Protein AF-A0AAD2G2K7-F1 (afdb_monomer)

Secondary structure (DSSP, 8-state):
---HHHHHHHHHHHHHHTTSS-EE---TTTPEE---SHHHHH-HHHHHHHHHHHHHHHHHHHGGGSHHHHHHHHHHHHHHHHHTT--EEEEEETTTTEEEEPPHHHHHHHHHHHHHHHHHHHHHHHHHHHHHHHH--

Nearest PDB structures (foldseek):
  1d9q-assembly1_A  TM=3.273E-01  e=6.571E+00  Pisum sativum
  1d9q-assembly1_C  TM=3.378E-01  e=8.414E+00  Pisum sativum
  6nrb-assembly1_2  TM=2.591E-01  e=7.909E+00  Homo sapiens

Sequence (137 aa):
MITLAEIRQQDIMNKTKDLFGPIYALRPEMDIVCERGTFANENPRNQVLIDKIRRALPDYDSASLHLKGRGAMITDFFTQVTSGGGRFLMRIHETTQEWKEINDKARRDKISYLFRDEARKARNVEASFAALENVAV

Mean predicted aligned error: 8.67 Å

InterPro domains:
  IPR049227 Domain of unknown function DUF6824 [PF20710] (31-117)

Solvent-accessible surface area (backbone atoms only — not comparable to full-atom values): 7815 Å² total; per-residue (Å²): 135,87,51,76,66,56,55,51,51,51,51,51,51,55,59,49,60,76,63,79,61,74,76,40,82,86,45,55,85,52,30,33,55,68,59,79,60,68,70,29,62,70,28,60,31,36,45,56,50,49,55,52,47,63,72,42,43,68,59,50,60,62,26,65,84,38,75,68,49,45,56,50,52,48,49,49,58,51,48,61,39,46,76,72,74,19,48,49,29,32,72,78,41,93,86,74,68,38,23,30,73,60,55,72,67,58,50,49,50,52,51,52,49,50,53,55,51,52,55,48,51,52,53,52,51,53,53,51,52,56,53,55,59,67,72,76,111

Radius of gyration: 18.88 Å; Cα contacts (8 Å, |Δi|>4): 112; chains: 1; bounding box: 54×50×42 Å

Organism: NCBI:txid2856

Structure (mmCIF, N/CA/C/O backbone):
data_AF-A0AAD2G2K7-F1
#
_entry.id   AF-A0AAD2G2K7-F1
#
loop_
_atom_site.group_PDB
_atom_site.id
_atom_site.type_symbol
_atom_site.label_atom_id
_atom_site.label_alt_id
_atom_site.label_comp_id
_atom_site.label_asym_id
_atom_site.label_entity_id
_atom_site.label_seq_id
_atom_site.pdbx_PDB_ins_code
_atom_site.Cartn_x
_atom_site.Cartn_y
_atom_site.Cartn_z
_atom_site.occupancy
_atom_site.B_iso_or_equiv
_atom_site.auth_seq_id
_atom_site.auth_comp_id
_atom_site.auth_asym_id
_atom_site.auth_atom_id
_atom_site.pdbx_PDB_model_num
ATOM 1 N N . MET A 1 1 ? -7.482 38.652 3.541 1.00 71.06 1 MET A N 1
ATOM 2 C CA . MET A 1 1 ? -6.185 38.058 3.929 1.00 71.06 1 MET A CA 1
ATOM 3 C C . MET A 1 1 ? -6.482 36.988 4.958 1.00 71.06 1 MET A C 1
ATOM 5 O O . MET A 1 1 ? -7.073 37.333 5.967 1.00 71.06 1 MET A O 1
ATOM 9 N N . ILE A 1 2 ? -6.172 35.722 4.670 1.00 66.19 2 ILE A N 1
ATOM 10 C CA . ILE A 1 2 ? -6.338 34.627 5.639 1.00 66.19 2 ILE A CA 1
ATOM 11 C C . ILE A 1 2 ? -5.123 34.662 6.567 1.00 66.19 2 ILE A C 1
ATOM 13 O O . ILE A 1 2 ? -3.988 34.752 6.096 1.00 66.19 2 ILE A O 1
ATOM 17 N N . THR A 1 3 ? -5.351 34.644 7.872 1.00 85.81 3 THR A N 1
ATOM 18 C CA . THR A 1 3 ? -4.291 34.677 8.881 1.00 85.81 3 THR A CA 1
ATOM 19 C C . THR A 1 3 ? -3.640 33.300 9.044 1.00 85.81 3 THR A C 1
ATOM 21 O O . THR A 1 3 ? -4.257 32.257 8.824 1.00 85.81 3 THR A O 1
ATOM 24 N N . LEU A 1 4 ? -2.376 33.268 9.477 1.00 75.81 4 LEU A N 1
ATOM 25 C CA . LEU A 1 4 ? -1.665 32.014 9.780 1.00 75.81 4 LEU A CA 1
ATOM 26 C C . LEU A 1 4 ? -2.382 31.165 10.848 1.00 75.81 4 LEU A C 1
ATOM 28 O O . LEU A 1 4 ? -2.282 29.938 10.828 1.00 75.81 4 LEU A O 1
ATOM 32 N N . ALA A 1 5 ? -3.120 31.802 11.762 1.00 73.00 5 ALA A N 1
ATOM 33 C CA . ALA A 1 5 ? -3.911 31.121 12.783 1.00 73.00 5 ALA A CA 1
ATOM 34 C C . ALA A 1 5 ? -5.111 30.374 12.178 1.00 73.00 5 ALA A C 1
ATOM 36 O O . ALA A 1 5 ? -5.338 29.214 12.521 1.00 73.00 5 ALA A O 1
ATOM 37 N N . GLU A 1 6 ? -5.812 30.993 11.226 1.00 72.31 6 GLU A N 1
ATOM 38 C CA . GLU A 1 6 ? -6.938 30.377 10.513 1.00 72.31 6 GLU A CA 1
ATOM 39 C C . GLU A 1 6 ? -6.475 29.210 9.638 1.00 72.31 6 GLU A C 1
ATOM 41 O O . GLU A 1 6 ? -7.100 28.154 9.656 1.00 72.31 6 GLU A O 1
ATOM 46 N N . ILE A 1 7 ? -5.331 29.336 8.951 1.00 74.69 7 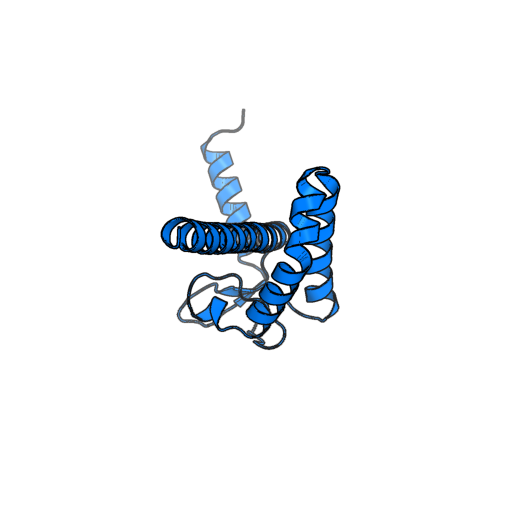ILE A N 1
ATOM 47 C CA . ILE A 1 7 ? -4.736 28.222 8.189 1.00 74.69 7 ILE A CA 1
ATOM 48 C C . ILE A 1 7 ? -4.451 27.035 9.119 1.00 74.69 7 ILE A C 1
ATOM 50 O O . ILE A 1 7 ? -4.791 25.898 8.797 1.00 74.69 7 ILE A O 1
ATOM 54 N N . ARG A 1 8 ? -3.877 27.290 10.302 1.00 71.12 8 ARG A N 1
ATOM 55 C CA . ARG A 1 8 ? -3.545 26.246 11.280 1.00 71.12 8 ARG A CA 1
ATOM 56 C C . ARG A 1 8 ? -4.789 25.596 11.890 1.00 71.12 8 ARG A C 1
ATOM 58 O O . ARG A 1 8 ? -4.802 24.381 12.066 1.00 71.12 8 ARG A O 1
ATOM 65 N N . GLN A 1 9 ? -5.833 26.368 12.194 1.00 66.44 9 GLN A N 1
ATOM 66 C CA . GLN A 1 9 ? -7.114 25.829 12.664 1.00 66.44 9 GLN A CA 1
ATOM 67 C C . GLN A 1 9 ? -7.809 24.995 11.588 1.00 66.44 9 GLN A C 1
ATOM 69 O O . GLN A 1 9 ? -8.291 23.907 11.896 1.00 66.44 9 GLN A O 1
ATOM 74 N N . GLN A 1 10 ? -7.798 25.444 10.332 1.00 64.44 10 GLN A N 1
ATOM 75 C CA . GLN A 1 10 ? -8.358 24.687 9.215 1.00 64.44 10 GLN A CA 1
ATOM 76 C C . GLN A 1 10 ? -7.620 23.356 9.015 1.00 64.44 10 GLN A C 1
ATOM 78 O O . GLN A 1 10 ? -8.250 22.329 8.776 1.00 64.44 10 GLN A O 1
ATOM 83 N N . ASP A 1 11 ? -6.294 23.353 9.164 1.00 67.50 11 ASP A N 1
ATOM 84 C CA . ASP A 1 11 ? -5.458 22.157 9.029 1.00 67.50 11 ASP A CA 1
ATOM 85 C C . ASP A 1 11 ? -5.681 21.161 10.185 1.00 67.50 11 ASP A C 1
ATOM 87 O O . ASP A 1 11 ? -5.777 19.951 9.972 1.00 67.50 11 ASP A O 1
ATOM 91 N N . ILE A 1 12 ? -5.876 21.666 11.412 1.00 65.06 12 ILE A N 1
ATOM 92 C CA . ILE A 1 12 ? -6.293 20.854 12.567 1.00 65.06 12 ILE A CA 1
ATOM 93 C C . ILE A 1 12 ? -7.693 20.273 12.336 1.00 65.06 12 ILE A C 1
ATOM 95 O O . ILE A 1 12 ? -7.887 19.080 12.543 1.00 65.06 12 ILE A O 1
ATOM 99 N N . MET A 1 13 ? -8.654 21.074 11.866 1.00 57.97 13 MET A N 1
ATOM 100 C CA . MET A 1 13 ? -10.018 20.616 11.581 1.00 57.97 13 MET A CA 1
ATOM 101 C C . MET A 1 13 ? -10.082 19.593 10.440 1.00 57.97 13 MET A C 1
ATOM 103 O O . MET A 1 13 ? -10.880 18.657 10.486 1.00 57.97 13 MET A O 1
ATOM 107 N N . ASN A 1 14 ? -9.236 19.735 9.420 1.00 60.34 14 ASN A N 1
ATOM 108 C CA . ASN A 1 14 ? -9.127 18.756 8.342 1.00 60.34 14 ASN A CA 1
ATOM 109 C C . ASN A 1 14 ? -8.484 17.453 8.839 1.00 60.34 14 ASN A C 1
ATOM 111 O O . ASN A 1 14 ? -8.975 16.377 8.508 1.00 60.34 14 ASN A O 1
ATOM 115 N N . LYS A 1 15 ? -7.467 17.531 9.710 1.00 57.91 15 LYS A N 1
ATOM 116 C CA . LYS A 1 15 ? -6.906 16.355 10.396 1.00 57.91 15 LYS A CA 1
ATOM 117 C C . LYS A 1 15 ? -7.906 15.663 11.323 1.00 57.91 15 LYS A C 1
ATOM 119 O O . LYS A 1 15 ? -7.867 14.443 11.433 1.00 57.91 15 LYS A O 1
ATOM 124 N N . THR A 1 16 ? -8.788 16.404 11.995 1.00 54.22 16 THR A N 1
ATOM 125 C CA . THR A 1 16 ? -9.770 15.814 12.919 1.00 54.22 16 THR A CA 1
ATOM 126 C C . THR A 1 16 ? -11.023 15.291 12.225 1.00 54.22 16 THR A C 1
ATOM 128 O O . THR A 1 16 ? -11.638 14.359 12.733 1.00 54.22 16 THR A O 1
ATOM 131 N N . LYS A 1 17 ? -11.393 15.784 11.036 1.00 54.25 17 LYS A N 1
ATOM 132 C CA . LYS A 1 17 ? -12.434 15.136 10.211 1.00 54.25 17 LYS A CA 1
ATOM 133 C C . LYS A 1 17 ? -12.059 13.700 9.845 1.00 54.25 17 LYS A C 1
ATOM 135 O O . LYS A 1 17 ? -12.906 12.811 9.910 1.00 54.25 17 LYS A O 1
ATOM 140 N N . ASP A 1 18 ? -10.772 13.457 9.614 1.00 57.84 18 ASP A N 1
ATOM 141 C CA . ASP A 1 18 ? -10.202 12.121 9.446 1.00 57.84 18 ASP A CA 1
ATOM 142 C C . ASP A 1 18 ? -10.161 11.304 10.755 1.00 57.84 18 ASP A C 1
ATOM 144 O O . ASP A 1 18 ? -9.634 10.195 10.741 1.00 57.84 18 ASP A O 1
ATOM 148 N N . LEU A 1 19 ? -10.759 11.754 11.874 1.00 56.09 19 LEU A N 1
ATOM 149 C CA . LEU A 1 19 ? -10.936 10.983 13.123 1.00 56.09 19 LEU A CA 1
ATOM 150 C C . LEU A 1 19 ? -12.360 10.413 13.304 1.00 56.09 19 LEU A C 1
ATOM 152 O O . LEU A 1 19 ? -12.487 9.337 13.875 1.00 56.09 19 LEU A O 1
ATOM 156 N N . PHE A 1 20 ? -13.399 10.958 12.660 1.00 60.06 20 PHE A N 1
ATOM 157 C CA . PHE A 1 20 ? -14.808 10.524 12.835 1.00 60.06 20 PHE A CA 1
ATOM 158 C C . PHE A 1 20 ? -15.311 9.463 11.838 1.00 60.06 20 PHE A C 1
ATOM 160 O O . PHE A 1 20 ? -16.428 9.522 11.338 1.00 60.06 20 PHE A O 1
ATOM 167 N N . GLY A 1 21 ? -14.469 8.493 11.511 1.00 68.81 21 GLY A N 1
ATOM 168 C CA . GLY A 1 21 ? -14.794 7.432 10.557 1.00 68.81 21 GLY A CA 1
ATOM 169 C C . GLY A 1 21 ? -15.042 6.118 11.287 1.00 68.81 21 GLY A C 1
ATOM 170 O O . GLY A 1 21 ? -14.625 5.995 12.440 1.00 68.81 21 GLY A O 1
ATOM 171 N N . PRO A 1 22 ? -15.691 5.146 10.632 1.00 82.81 22 PRO A N 1
ATOM 172 C CA . PRO A 1 22 ? -15.900 3.826 11.209 1.00 82.81 22 PRO A CA 1
ATOM 173 C C . PRO A 1 22 ? -14.569 3.207 11.650 1.00 82.81 22 PRO A C 1
ATOM 175 O O . PRO A 1 22 ? -13.566 3.267 10.934 1.00 82.81 22 PRO A O 1
ATOM 178 N N . ILE A 1 23 ? -14.587 2.626 12.847 1.00 88.31 23 ILE A N 1
ATOM 179 C CA . ILE A 1 23 ? -13.500 1.802 13.368 1.00 88.31 23 ILE A CA 1
ATOM 180 C C . ILE A 1 23 ? -13.709 0.387 12.842 1.00 88.31 23 ILE A C 1
ATOM 182 O O . ILE A 1 23 ? -14.825 -0.135 12.831 1.00 88.31 23 ILE A O 1
ATOM 186 N N . TYR A 1 24 ? -12.625 -0.231 12.397 1.00 88.75 24 TYR A N 1
ATOM 187 C CA . TYR A 1 24 ? -12.640 -1.557 11.811 1.00 88.75 24 TYR A CA 1
ATOM 188 C C . TYR A 1 24 ? -11.790 -2.531 12.621 1.00 88.75 24 TYR A C 1
ATOM 190 O O . TYR A 1 24 ? -10.744 -2.175 13.162 1.00 88.75 24 TYR A O 1
ATOM 198 N N . ALA A 1 25 ? -12.214 -3.793 12.627 1.00 90.56 25 ALA A N 1
ATOM 199 C CA . ALA A 1 25 ? -11.327 -4.910 12.918 1.00 90.56 25 ALA A CA 1
ATOM 200 C C . ALA A 1 25 ? -10.491 -5.234 11.668 1.00 90.56 25 ALA A C 1
ATOM 202 O O . ALA A 1 25 ? -11.020 -5.245 10.547 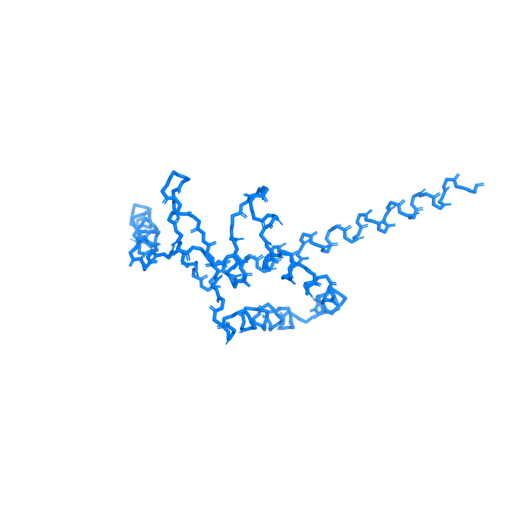1.00 90.56 25 ALA A O 1
ATOM 203 N N . LEU A 1 26 ? -9.196 -5.493 11.868 1.00 91.75 26 LEU A N 1
ATOM 204 C CA . LEU A 1 26 ? -8.278 -5.904 10.807 1.00 91.75 26 LEU A CA 1
ATOM 205 C C . LEU A 1 26 ? -8.611 -7.320 10.332 1.00 91.75 26 LEU A C 1
ATOM 207 O O . LEU A 1 26 ? -8.739 -8.232 11.144 1.00 91.75 26 LEU A O 1
ATOM 211 N N . ARG A 1 27 ? -8.671 -7.504 9.012 1.00 93.88 27 ARG A N 1
ATOM 212 C CA . ARG A 1 27 ? -8.761 -8.811 8.347 1.00 93.88 27 ARG A CA 1
ATOM 213 C C . ARG A 1 27 ? -7.460 -9.051 7.573 1.00 93.88 27 ARG A C 1
ATOM 215 O O . ARG A 1 27 ? -7.342 -8.537 6.457 1.00 93.88 27 ARG A O 1
ATOM 222 N N . PRO A 1 28 ? -6.448 -9.727 8.151 1.00 90.81 28 PRO A N 1
ATOM 223 C CA . PRO A 1 28 ? -5.099 -9.828 7.573 1.00 90.81 28 PRO A CA 1
ATOM 224 C C . PRO A 1 28 ? -5.038 -10.363 6.133 1.00 90.81 28 PRO A C 1
ATOM 226 O O . PRO A 1 28 ? -4.109 -10.056 5.390 1.00 90.81 28 PRO A O 1
ATOM 229 N N . GLU A 1 29 ? -6.029 -11.152 5.735 1.00 93.31 29 GLU A N 1
ATOM 230 C CA . GLU A 1 29 ? -6.178 -11.771 4.420 1.00 93.31 29 GLU A CA 1
ATOM 231 C C . GLU A 1 29 ? -6.763 -10.838 3.344 1.00 93.31 29 GLU A C 1
ATOM 233 O O . GLU A 1 29 ? -6.605 -11.097 2.148 1.00 93.31 29 GLU A O 1
ATOM 238 N N . MET A 1 30 ? -7.411 -9.740 3.743 1.00 93.94 30 MET A N 1
ATOM 239 C CA . MET A 1 30 ? -8.086 -8.803 2.833 1.00 93.94 30 MET A CA 1
ATOM 240 C C . MET A 1 30 ? -7.569 -7.371 2.939 1.00 93.94 30 MET A C 1
ATOM 242 O O . MET A 1 30 ? -7.525 -6.658 1.934 1.00 93.94 30 MET A O 1
ATOM 246 N N . ASP A 1 31 ? -7.203 -6.938 4.140 1.00 95.38 31 ASP A N 1
ATOM 247 C CA . ASP A 1 31 ? -6.894 -5.549 4.441 1.00 95.38 31 ASP A CA 1
ATOM 248 C C . ASP A 1 31 ? -5.386 -5.278 4.357 1.00 95.38 31 ASP A C 1
ATOM 250 O O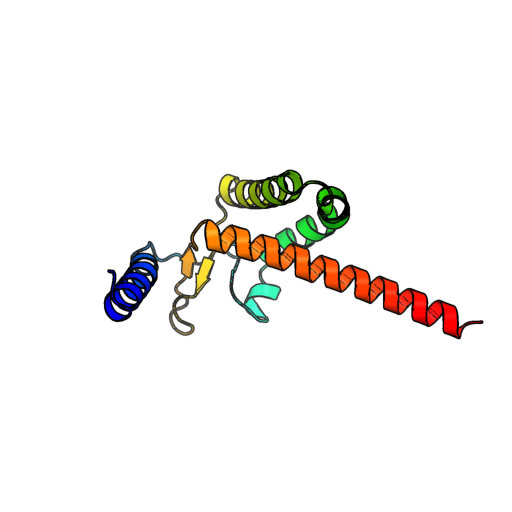 . ASP A 1 31 ? -4.556 -6.029 4.868 1.00 95.38 31 ASP A O 1
ATOM 254 N N . ILE A 1 32 ? -5.044 -4.159 3.727 1.00 95.06 32 ILE A N 1
ATOM 255 C CA . ILE A 1 32 ? -3.691 -3.622 3.614 1.00 95.06 32 ILE A CA 1
ATOM 256 C C . ILE A 1 32 ? -3.382 -2.776 4.841 1.00 95.06 32 ILE A C 1
ATOM 258 O O . ILE A 1 32 ? -4.092 -1.815 5.140 1.00 95.06 32 ILE A O 1
ATOM 262 N N . VAL A 1 33 ? -2.267 -3.069 5.501 1.00 94.88 33 VAL A N 1
ATOM 263 C CA . VAL A 1 33 ? -1.794 -2.304 6.656 1.00 94.88 33 VAL A CA 1
ATOM 264 C C . VAL A 1 33 ? -0.876 -1.172 6.196 1.00 94.88 33 VAL A C 1
ATOM 266 O O . VAL A 1 33 ? 0.179 -1.381 5.591 1.00 94.88 33 VAL A O 1
ATOM 269 N N . CYS A 1 34 ? -1.266 0.058 6.506 1.00 92.88 34 CYS A N 1
ATOM 270 C CA . CYS A 1 34 ? -0.603 1.287 6.075 1.00 92.88 34 CYS A CA 1
ATOM 271 C C . CYS A 1 34 ? 0.380 1.849 7.108 1.00 92.88 34 CYS A C 1
ATOM 273 O O . CYS A 1 34 ? 0.767 3.011 7.021 1.00 92.88 34 CYS A O 1
ATOM 275 N N . GLU A 1 35 ? 0.825 1.020 8.044 1.00 88.38 35 GLU A N 1
ATOM 276 C CA . GLU A 1 35 ? 1.804 1.389 9.063 1.00 88.38 35 GLU A CA 1
ATOM 277 C C . GLU A 1 35 ? 3.247 1.142 8.605 1.00 88.38 35 GLU A C 1
ATOM 279 O O . GLU A 1 35 ? 3.510 0.688 7.483 1.00 88.38 35 GLU A O 1
ATOM 284 N N . ARG A 1 36 ? 4.191 1.476 9.487 1.00 83.69 36 ARG A N 1
ATOM 285 C CA . ARG A 1 36 ? 5.614 1.163 9.346 1.00 83.69 36 ARG A CA 1
ATOM 286 C C . ARG A 1 36 ? 5.980 -0.012 10.253 1.00 83.69 36 ARG A C 1
ATOM 288 O O . ARG A 1 36 ? 5.310 -0.263 11.248 1.00 83.69 36 ARG A O 1
ATOM 295 N N . GLY A 1 37 ? 7.087 -0.677 9.934 1.00 86.38 37 GLY A N 1
ATOM 296 C CA . GLY A 1 37 ? 7.681 -1.708 10.784 1.00 86.38 37 GLY A CA 1
ATOM 297 C C . GLY A 1 37 ? 7.192 -3.126 10.493 1.00 86.38 37 GLY A C 1
ATOM 298 O O . GLY A 1 37 ? 6.509 -3.387 9.501 1.00 86.38 37 GLY A O 1
ATOM 299 N N . THR A 1 38 ? 7.591 -4.043 11.373 1.00 86.88 38 THR A N 1
ATOM 300 C CA . THR A 1 38 ? 7.458 -5.495 11.198 1.00 86.88 38 THR A CA 1
ATOM 301 C C . THR A 1 38 ? 6.019 -5.934 10.961 1.00 86.88 38 THR A C 1
ATOM 303 O O . THR A 1 38 ? 5.768 -6.676 10.023 1.00 86.88 38 THR A O 1
ATOM 306 N N . PHE A 1 39 ? 5.056 -5.390 11.707 1.00 86.81 39 PHE A N 1
ATOM 307 C CA . PHE A 1 39 ? 3.646 -5.764 11.571 1.00 86.81 39 PHE A CA 1
ATOM 308 C C . PHE A 1 39 ? 3.089 -5.514 10.158 1.00 86.81 39 PHE A C 1
ATOM 310 O O . PHE A 1 39 ? 2.376 -6.344 9.599 1.00 86.81 39 PHE A O 1
ATOM 317 N N . ALA A 1 40 ? 3.441 -4.379 9.544 1.00 89.69 40 ALA A N 1
ATOM 318 C CA . ALA A 1 40 ? 3.038 -4.081 8.174 1.00 89.69 40 ALA A CA 1
ATOM 319 C C . ALA A 1 40 ? 3.779 -4.960 7.156 1.00 89.69 40 ALA A C 1
ATOM 321 O O . ALA A 1 40 ? 3.218 -5.290 6.114 1.00 89.69 40 ALA A O 1
ATOM 322 N N . ASN A 1 41 ? 5.025 -5.333 7.442 1.00 88.69 41 ASN A N 1
ATOM 323 C CA . ASN A 1 41 ? 5.803 -6.206 6.571 1.00 88.69 41 ASN A CA 1
ATOM 324 C C . ASN A 1 41 ? 5.296 -7.650 6.633 1.00 88.69 41 ASN A C 1
ATOM 326 O O . ASN A 1 41 ? 5.220 -8.301 5.607 1.00 88.69 41 ASN A O 1
ATOM 330 N N . GLU A 1 42 ? 4.900 -8.157 7.792 1.00 92.69 42 GLU A N 1
ATOM 331 C CA . GLU A 1 42 ? 4.447 -9.546 7.945 1.00 92.69 42 GLU A CA 1
ATOM 332 C C . GLU A 1 42 ? 2.978 -9.750 7.560 1.00 92.69 42 GLU A C 1
ATOM 334 O O . GLU A 1 42 ? 2.516 -10.884 7.445 1.00 92.69 42 GLU A O 1
ATOM 339 N N . ASN A 1 43 ? 2.231 -8.668 7.321 1.00 94.38 43 ASN A N 1
ATOM 340 C CA . ASN A 1 43 ? 0.851 -8.770 6.875 1.00 94.38 43 ASN A CA 1
ATOM 341 C C . ASN A 1 43 ? 0.774 -9.492 5.502 1.00 94.38 43 ASN A C 1
ATOM 343 O O . ASN A 1 43 ? 1.358 -9.008 4.523 1.00 94.38 43 ASN A O 1
ATOM 347 N N . PRO A 1 44 ? 0.019 -10.604 5.386 1.00 95.12 44 PRO A N 1
ATOM 348 C CA . PRO A 1 44 ? -0.041 -11.400 4.159 1.00 95.12 44 PRO A CA 1
ATOM 349 C C . PRO A 1 44 ? -0.513 -10.600 2.945 1.00 95.12 44 PRO A C 1
ATOM 351 O O . PRO A 1 44 ? 0.011 -10.749 1.840 1.00 95.12 44 PRO A O 1
ATOM 354 N N . ARG A 1 45 ? -1.491 -9.710 3.136 1.00 94.31 45 ARG A N 1
ATOM 355 C CA . ARG A 1 45 ? -2.022 -8.901 2.043 1.00 94.31 45 ARG A CA 1
ATOM 356 C C . ARG A 1 45 ? -1.030 -7.839 1.578 1.00 94.31 45 ARG A C 1
ATOM 358 O O . ARG A 1 45 ? -0.966 -7.566 0.378 1.00 94.31 45 ARG A O 1
ATOM 365 N N . ASN A 1 46 ? -0.219 -7.291 2.482 1.00 95.31 46 ASN A N 1
ATOM 366 C CA . ASN A 1 46 ? 0.884 -6.406 2.112 1.00 95.31 46 ASN A CA 1
ATOM 367 C C . ASN A 1 46 ? 1.935 -7.136 1.270 1.00 95.31 46 ASN A C 1
ATOM 369 O O . ASN A 1 46 ? 2.398 -6.567 0.285 1.00 95.31 46 ASN A O 1
ATOM 373 N N . GLN A 1 47 ? 2.265 -8.388 1.600 1.00 95.00 47 GLN A N 1
ATOM 374 C CA . GLN A 1 47 ? 3.186 -9.202 0.796 1.00 95.00 47 GLN A CA 1
ATOM 375 C C . GLN A 1 47 ? 2.649 -9.433 -0.620 1.00 95.00 47 GLN A C 1
ATOM 377 O O . GLN A 1 47 ? 3.335 -9.140 -1.597 1.00 95.00 47 GLN A O 1
ATOM 382 N N . VAL A 1 48 ? 1.375 -9.822 -0.747 1.00 94.94 48 VAL A N 1
ATOM 383 C CA . VAL A 1 48 ? 0.717 -9.968 -2.059 1.00 94.94 48 VAL A CA 1
ATOM 384 C C . VAL A 1 48 ? 0.750 -8.659 -2.855 1.00 94.94 48 VAL A C 1
ATOM 386 O O . VAL A 1 48 ? 0.973 -8.670 -4.067 1.00 94.94 48 VAL A O 1
ATOM 389 N N . LEU A 1 49 ? 0.526 -7.519 -2.196 1.00 94.38 49 LEU A N 1
ATOM 390 C CA . LEU A 1 49 ? 0.603 -6.210 -2.840 1.00 94.38 49 LEU A CA 1
ATOM 391 C C . LEU A 1 49 ? 2.025 -5.895 -3.325 1.00 94.38 49 LEU A C 1
ATOM 393 O O . LEU A 1 49 ? 2.187 -5.451 -4.460 1.00 94.38 49 LEU A O 1
ATOM 397 N N . ILE A 1 50 ? 3.039 -6.135 -2.492 1.00 94.56 50 ILE A N 1
ATOM 398 C CA . ILE A 1 50 ? 4.450 -5.917 -2.834 1.00 94.56 50 ILE A CA 1
ATOM 399 C C . ILE A 1 50 ? 4.849 -6.783 -4.031 1.00 94.56 50 ILE A C 1
ATOM 401 O O . ILE A 1 50 ? 5.445 -6.270 -4.974 1.00 94.56 50 ILE A O 1
ATOM 405 N N . ASP A 1 51 ? 4.464 -8.056 -4.055 1.00 95.00 51 ASP A N 1
ATOM 406 C CA . ASP A 1 51 ? 4.773 -8.951 -5.173 1.00 95.00 51 ASP A CA 1
ATOM 407 C C . ASP A 1 51 ? 4.123 -8.497 -6.479 1.00 95.00 51 ASP A C 1
ATOM 409 O O . ASP A 1 51 ? 4.754 -8.528 -7.539 1.00 95.00 51 ASP A O 1
ATOM 413 N N . LYS A 1 52 ? 2.875 -8.017 -6.422 1.00 94.38 52 LYS A N 1
ATOM 414 C CA . LYS A 1 52 ? 2.228 -7.408 -7.590 1.00 94.38 52 LYS A CA 1
ATOM 415 C C . LYS A 1 52 ? 2.976 -6.157 -8.056 1.00 94.38 52 LYS A C 1
ATOM 417 O O . LYS A 1 52 ? 3.178 -5.996 -9.256 1.00 94.38 52 LYS A O 1
ATOM 422 N N . ILE A 1 53 ? 3.400 -5.296 -7.129 1.00 94.50 53 ILE A N 1
ATOM 423 C CA . ILE A 1 53 ? 4.172 -4.086 -7.443 1.00 94.50 53 ILE A CA 1
ATOM 424 C C . ILE A 1 53 ? 5.491 -4.460 -8.118 1.00 94.50 53 ILE A C 1
ATOM 426 O O . ILE A 1 53 ? 5.805 -3.895 -9.159 1.00 94.50 53 ILE A O 1
ATOM 430 N N . ARG A 1 54 ?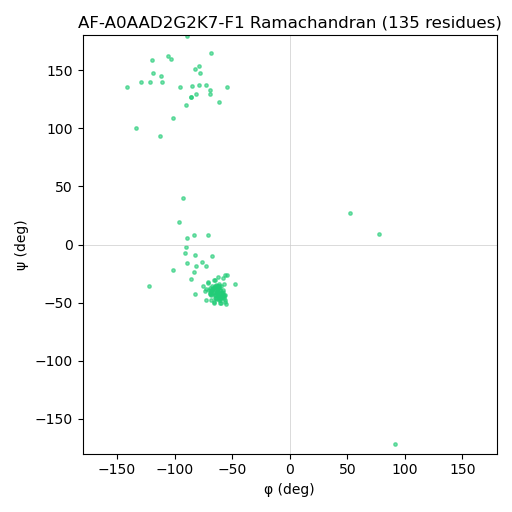 6.221 -5.449 -7.590 1.00 94.56 54 ARG A N 1
ATOM 431 C CA . ARG A 1 54 ? 7.479 -5.937 -8.175 1.00 94.56 54 ARG A CA 1
ATOM 432 C C . ARG A 1 54 ? 7.310 -6.397 -9.616 1.00 94.56 54 ARG A C 1
ATOM 434 O O . ARG A 1 54 ? 8.119 -6.039 -10.462 1.00 94.56 54 ARG A O 1
ATOM 441 N N . ARG A 1 55 ? 6.241 -7.142 -9.911 1.00 94.06 55 ARG A N 1
ATOM 442 C CA . ARG A 1 55 ? 5.933 -7.588 -11.282 1.00 94.06 55 ARG A CA 1
ATOM 443 C C . ARG A 1 55 ? 5.606 -6.428 -12.223 1.00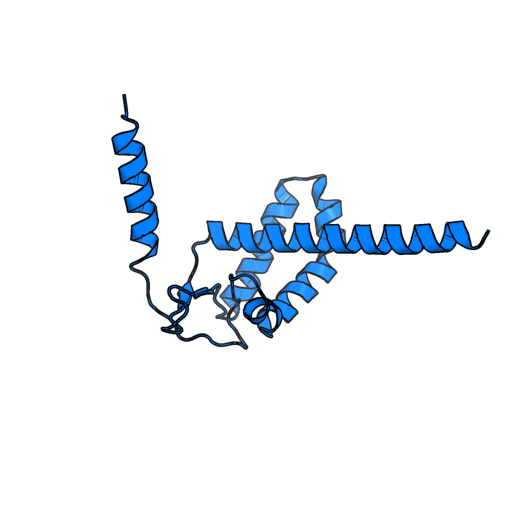 94.06 55 ARG A C 1
ATOM 445 O O . ARG A 1 55 ? 5.900 -6.525 -13.404 1.00 94.06 55 ARG A O 1
ATOM 452 N N . ALA A 1 56 ? 5.029 -5.349 -11.699 1.00 92.88 56 ALA A N 1
ATOM 453 C CA . ALA A 1 56 ? 4.684 -4.148 -12.457 1.00 92.88 56 ALA A CA 1
ATOM 454 C C . ALA A 1 56 ? 5.810 -3.094 -12.501 1.00 92.88 56 ALA A C 1
ATOM 456 O O . ALA A 1 56 ? 5.640 -2.055 -13.136 1.00 92.88 56 ALA A O 1
ATOM 457 N N . LEU A 1 57 ? 6.951 -3.316 -11.831 1.00 91.50 57 LEU A N 1
ATOM 458 C CA . LEU A 1 57 ? 8.064 -2.358 -11.813 1.00 91.50 57 LEU A CA 1
ATOM 459 C C . LEU A 1 57 ? 8.597 -2.008 -13.211 1.00 91.50 57 LEU A C 1
ATOM 461 O O . LEU A 1 57 ? 8.778 -0.814 -13.455 1.00 91.50 57 LEU A O 1
ATOM 465 N N . PRO A 1 58 ? 8.811 -2.967 -14.139 1.00 89.69 58 PRO A N 1
ATOM 466 C CA . PRO A 1 58 ? 9.305 -2.637 -15.478 1.00 89.69 58 PRO A CA 1
ATOM 467 C C . PRO A 1 58 ? 8.365 -1.678 -16.221 1.00 89.69 58 PRO A C 1
ATOM 469 O O . PRO A 1 58 ? 8.795 -0.687 -16.818 1.00 89.69 58 PRO A O 1
ATOM 472 N N . ASP A 1 59 ? 7.059 -1.919 -16.105 1.00 89.25 59 ASP A N 1
ATOM 473 C CA . ASP A 1 59 ? 6.031 -1.063 -16.690 1.00 89.25 59 ASP A CA 1
ATOM 474 C C . ASP A 1 59 ? 5.999 0.310 -16.004 1.00 89.25 59 ASP A C 1
ATOM 476 O O . ASP A 1 59 ? 5.858 1.339 -16.660 1.00 89.25 59 ASP A O 1
ATOM 480 N N . TYR A 1 60 ? 6.174 0.361 -14.682 1.00 87.31 60 TYR A N 1
ATOM 481 C CA . TYR A 1 60 ? 6.198 1.610 -13.917 1.00 87.31 60 TYR A CA 1
ATOM 482 C C . TYR A 1 60 ? 7.399 2.506 -14.268 1.00 87.31 60 TYR A C 1
ATOM 484 O O . TYR A 1 60 ? 7.280 3.743 -14.310 1.00 87.31 60 TYR A O 1
ATOM 492 N N . ASP A 1 61 ? 8.559 1.898 -14.510 1.00 83.88 61 ASP A N 1
ATOM 493 C CA . ASP A 1 61 ? 9.772 2.599 -14.919 1.00 83.88 61 ASP A CA 1
ATOM 494 C C . ASP A 1 61 ? 9.690 3.063 -16.376 1.00 83.88 61 ASP A C 1
ATOM 496 O O . ASP A 1 61 ? 10.016 4.218 -16.653 1.00 83.88 61 ASP A O 1
ATOM 500 N N . SER A 1 62 ? 9.137 2.259 -17.287 1.00 82.81 62 SER A N 1
ATOM 501 C CA . SER A 1 62 ? 8.872 2.691 -18.671 1.00 82.81 62 SER A CA 1
ATOM 502 C C . SER A 1 62 ? 7.813 3.801 -18.752 1.00 82.81 62 SER A C 1
ATOM 504 O O . SER A 1 62 ? 7.976 4.784 -19.480 1.00 82.81 62 SER A O 1
ATOM 506 N N . ALA A 1 63 ? 6.779 3.736 -17.906 1.00 80.31 63 ALA A N 1
ATOM 507 C CA . ALA A 1 63 ? 5.741 4.757 -17.797 1.00 80.31 63 ALA A CA 1
ATOM 508 C C . ALA A 1 63 ? 6.263 6.089 -17.235 1.00 80.31 63 ALA A C 1
ATOM 510 O O . ALA A 1 63 ? 5.550 7.092 -17.278 1.00 80.31 63 ALA A O 1
ATOM 511 N N . SER A 1 64 ? 7.499 6.144 -16.721 1.00 62.84 64 SER A N 1
ATOM 512 C CA . SER A 1 64 ? 8.135 7.394 -16.281 1.00 62.84 64 SER A CA 1
ATOM 513 C C . SER A 1 64 ? 8.194 8.464 -17.372 1.00 62.84 64 SER A C 1
ATOM 515 O O . SER A 1 64 ? 8.154 9.653 -17.056 1.00 62.84 64 SER A O 1
ATOM 517 N N . LEU A 1 65 ? 8.204 8.040 -18.638 1.00 62.78 65 LEU A N 1
ATOM 518 C CA . LEU A 1 65 ? 8.203 8.901 -19.819 1.00 62.78 65 LEU A CA 1
ATOM 519 C C . LEU A 1 65 ? 6.842 9.583 -20.057 1.00 62.78 65 LEU A C 1
ATOM 521 O O . LEU A 1 65 ? 6.767 10.609 -20.732 1.00 62.78 65 LEU A O 1
ATOM 525 N N . HIS A 1 66 ? 5.762 9.066 -19.459 1.00 64.06 66 HIS A N 1
ATOM 526 C CA . HIS A 1 66 ? 4.408 9.598 -19.586 1.00 64.06 66 HIS A CA 1
ATOM 527 C C . HIS A 1 66 ? 3.727 9.691 -18.213 1.00 64.06 66 HIS A C 1
ATOM 529 O O . HIS A 1 66 ? 3.161 8.720 -17.718 1.00 64.06 66 HIS A O 1
ATOM 535 N N . LEU A 1 67 ? 3.697 10.891 -17.614 1.00 60.50 67 LEU A N 1
ATOM 536 C CA . LEU A 1 67 ? 3.132 11.146 -16.272 1.00 60.50 67 LEU A CA 1
ATOM 537 C C . LEU A 1 67 ? 1.739 10.523 -16.034 1.00 60.50 67 LEU A C 1
ATOM 539 O O . LEU A 1 67 ? 1.434 10.089 -14.923 1.00 60.50 67 LEU A O 1
ATOM 543 N N . LYS A 1 68 ? 0.897 10.460 -17.077 1.00 70.00 68 LYS A N 1
ATOM 544 C CA . LYS A 1 68 ? -0.444 9.857 -17.011 1.00 70.00 68 LYS A CA 1
ATOM 545 C C . LYS A 1 68 ? -0.416 8.342 -16.748 1.00 70.00 68 LYS A C 1
ATOM 547 O O . LYS A 1 68 ? -1.322 7.845 -16.086 1.00 70.00 68 LYS A O 1
ATOM 552 N N . GLY A 1 69 ? 0.616 7.628 -17.199 1.00 78.69 69 GLY A N 1
ATOM 553 C CA . GLY A 1 69 ? 0.726 6.171 -17.061 1.00 78.69 69 GLY A CA 1
ATOM 554 C C . GLY A 1 69 ? 0.918 5.719 -15.613 1.00 78.69 69 GLY A C 1
ATOM 555 O O . GLY A 1 69 ? 0.226 4.817 -15.148 1.00 78.69 69 GLY A O 1
ATOM 556 N N . ARG A 1 70 ? 1.782 6.405 -14.852 1.00 83.00 70 ARG A N 1
ATOM 557 C CA . ARG A 1 70 ? 2.034 6.068 -13.438 1.00 83.00 70 ARG A CA 1
ATOM 558 C C . ARG A 1 70 ? 0.805 6.272 -12.559 1.00 83.00 70 ARG A C 1
ATOM 560 O O . ARG A 1 70 ? 0.495 5.423 -11.729 1.00 83.00 70 ARG A O 1
ATOM 567 N N . GLY A 1 71 ? 0.102 7.390 -12.751 1.00 85.31 71 GLY A N 1
ATOM 568 C CA . GLY A 1 71 ? -1.120 7.689 -12.005 1.00 85.31 71 GLY A CA 1
ATOM 569 C C . GLY A 1 71 ? -2.210 6.643 -12.240 1.00 85.31 71 GLY A C 1
ATOM 570 O O . GLY A 1 71 ? -2.797 6.163 -11.274 1.00 85.31 71 GLY A O 1
ATOM 571 N N . ALA A 1 72 ? -2.425 6.249 -13.501 1.00 87.00 72 ALA A N 1
ATOM 572 C CA . ALA A 1 72 ? -3.382 5.203 -13.859 1.00 87.00 72 ALA A CA 1
ATOM 573 C C . ALA A 1 72 ? -3.022 3.857 -13.214 1.00 87.00 72 ALA A C 1
ATOM 575 O O . ALA A 1 72 ? -3.865 3.250 -12.562 1.00 87.00 72 ALA A O 1
ATOM 576 N N . MET A 1 73 ? -1.750 3.454 -13.280 1.00 88.88 73 MET A N 1
ATOM 577 C CA . MET A 1 73 ? -1.282 2.222 -12.645 1.00 88.88 73 MET A CA 1
ATOM 578 C C . MET A 1 73 ? -1.525 2.233 -11.129 1.00 88.88 73 MET A C 1
ATOM 580 O O . MET A 1 73 ? -2.067 1.280 -10.579 1.00 88.88 73 MET A O 1
ATOM 584 N N . ILE A 1 74 ? -1.199 3.330 -10.436 1.00 90.06 74 ILE A N 1
ATOM 585 C CA . ILE A 1 74 ? -1.471 3.468 -8.996 1.00 90.06 74 ILE A CA 1
ATOM 586 C C . ILE A 1 74 ? -2.972 3.318 -8.698 1.00 90.06 74 ILE A C 1
ATOM 588 O O . ILE A 1 74 ? -3.348 2.638 -7.738 1.00 90.06 74 ILE A O 1
ATOM 592 N N . THR A 1 75 ? -3.827 3.943 -9.510 1.00 89.69 75 THR A N 1
ATOM 593 C CA . THR A 1 75 ? -5.283 3.836 -9.376 1.00 89.69 75 THR A CA 1
ATOM 594 C C . THR A 1 75 ? -5.771 2.405 -9.597 1.00 89.69 75 THR A C 1
ATOM 596 O O . THR A 1 75 ? -6.599 1.937 -8.819 1.00 89.69 75 THR A O 1
ATOM 599 N N . ASP A 1 76 ? -5.229 1.675 -10.569 1.00 90.81 76 ASP A N 1
ATOM 600 C CA . ASP A 1 76 ? -5.606 0.283 -10.832 1.00 90.81 76 ASP A CA 1
ATOM 601 C C . ASP A 1 76 ? -5.278 -0.638 -9.655 1.00 90.81 76 ASP A C 1
ATOM 603 O O . ASP A 1 76 ? -6.099 -1.469 -9.265 1.00 90.81 76 ASP A O 1
ATOM 607 N N . PHE A 1 77 ? -4.111 -0.464 -9.030 1.00 90.69 77 PHE A N 1
ATOM 608 C CA . PHE A 1 77 ? -3.733 -1.228 -7.838 1.00 90.69 77 PHE A CA 1
ATOM 609 C C . PHE A 1 77 ? -4.693 -0.989 -6.673 1.00 90.69 77 PHE A C 1
ATOM 611 O O . PHE A 1 77 ? -5.106 -1.933 -5.996 1.00 90.69 77 PHE A O 1
ATOM 618 N N . PHE A 1 78 ? -5.073 0.269 -6.455 1.00 87.38 78 PHE A N 1
ATOM 619 C CA . PHE A 1 78 ? -6.086 0.627 -5.471 1.00 87.38 78 PHE A CA 1
ATOM 620 C C . PHE A 1 78 ? -7.432 -0.050 -5.782 1.00 87.38 78 PHE A C 1
ATOM 622 O O . PHE A 1 78 ? -7.986 -0.721 -4.909 1.00 87.38 78 PHE A O 1
ATOM 629 N N . THR A 1 79 ? -7.915 0.061 -7.022 1.00 89.88 79 THR A N 1
ATOM 630 C CA . THR A 1 79 ? -9.198 -0.507 -7.464 1.00 89.88 79 THR A CA 1
ATOM 631 C C . THR A 1 79 ? -9.229 -2.026 -7.322 1.00 89.88 79 THR A C 1
ATOM 633 O O . THR A 1 79 ? -10.233 -2.590 -6.895 1.00 89.88 79 THR A O 1
ATOM 636 N N . GLN A 1 80 ? -8.128 -2.718 -7.616 1.00 90.62 80 GLN A N 1
ATOM 637 C CA . GLN A 1 80 ? -8.032 -4.170 -7.434 1.00 90.62 80 GLN A CA 1
ATOM 638 C C . GLN A 1 80 ? -8.152 -4.600 -5.967 1.00 90.62 80 GLN A C 1
ATOM 640 O O . GLN A 1 80 ? -8.674 -5.676 -5.680 1.00 90.62 80 GLN A O 1
ATOM 645 N N . VAL A 1 81 ? -7.643 -3.800 -5.026 1.00 91.19 81 VAL A N 1
ATOM 646 C CA . VAL A 1 81 ? -7.768 -4.105 -3.595 1.00 91.19 81 VAL A CA 1
ATOM 647 C C . VAL A 1 81 ? -9.205 -3.877 -3.131 1.00 91.19 81 VAL A C 1
ATOM 649 O O . VAL A 1 81 ? -9.777 -4.757 -2.489 1.00 91.19 81 VAL A O 1
ATOM 652 N N . THR A 1 82 ? -9.800 -2.737 -3.485 1.00 90.38 82 THR A N 1
ATOM 653 C CA . THR A 1 82 ? -11.132 -2.350 -2.999 1.00 90.38 82 THR A CA 1
ATOM 654 C C . THR A 1 82 ? -12.275 -3.109 -3.664 1.00 90.38 82 THR A C 1
ATOM 656 O O . THR A 1 82 ? -13.229 -3.466 -2.979 1.00 90.38 82 THR A O 1
ATOM 659 N N . SER A 1 83 ? -12.172 -3.442 -4.954 1.00 91.50 83 SER A N 1
ATOM 660 C CA . SER A 1 83 ? -13.165 -4.284 -5.651 1.00 91.50 83 SER A CA 1
ATOM 661 C C . SER A 1 83 ? -13.271 -5.694 -5.063 1.00 91.50 83 SER A C 1
ATOM 663 O O . SER A 1 83 ? -14.342 -6.292 -5.093 1.00 91.50 83 SER A O 1
ATOM 665 N N . GLY A 1 84 ? -12.190 -6.204 -4.465 1.00 88.88 84 GLY A N 1
ATOM 666 C CA . GLY A 1 84 ? -12.184 -7.460 -3.711 1.00 88.88 84 GLY A CA 1
ATOM 667 C C . GLY A 1 84 ? -12.658 -7.331 -2.259 1.00 88.88 84 GLY A C 1
ATOM 668 O O . GLY A 1 84 ? -12.493 -8.273 -1.491 1.00 88.88 84 GLY A O 1
ATOM 669 N N . GLY A 1 85 ? -13.176 -6.168 -1.848 1.00 91.81 85 GLY A N 1
ATOM 670 C CA . GLY A 1 85 ? -13.605 -5.899 -0.472 1.00 91.81 85 GLY A CA 1
ATOM 671 C C . GLY A 1 85 ? -12.463 -5.620 0.513 1.00 91.81 85 GLY A C 1
ATOM 672 O O . GLY A 1 85 ? -12.707 -5.555 1.721 1.00 91.81 85 GLY A O 1
ATOM 673 N N . GLY A 1 86 ? -11.228 -5.464 0.028 1.00 93.50 86 GLY A N 1
ATOM 674 C CA . GLY A 1 86 ? -10.069 -5.099 0.839 1.00 93.50 86 GLY A CA 1
ATOM 675 C C . GLY A 1 86 ? -10.034 -3.607 1.163 1.00 93.50 86 GLY A C 1
ATOM 676 O O . GLY A 1 86 ? -10.458 -2.771 0.365 1.00 93.50 86 GLY A O 1
ATOM 677 N N . ARG A 1 87 ? -9.506 -3.258 2.338 1.00 95.00 87 ARG A N 1
ATOM 678 C CA . ARG A 1 87 ? -9.382 -1.865 2.799 1.00 95.00 87 ARG A CA 1
ATOM 679 C C . ARG A 1 87 ? -7.929 -1.497 3.037 1.00 95.00 87 ARG A C 1
ATOM 681 O O . ARG A 1 87 ? -7.095 -2.363 3.271 1.00 95.00 87 ARG A O 1
ATOM 688 N N . PHE A 1 88 ? -7.632 -0.204 3.020 1.00 94.75 88 PHE A N 1
ATOM 689 C CA . PHE A 1 88 ? -6.333 0.315 3.440 1.00 94.75 88 PHE A CA 1
ATOM 690 C C . PHE A 1 88 ? -6.484 0.876 4.841 1.00 94.75 88 PHE A C 1
ATOM 692 O O . PHE A 1 88 ? -7.141 1.896 5.021 1.00 94.75 88 PHE A O 1
ATOM 699 N N . LEU A 1 89 ? -5.909 0.196 5.823 1.00 94.44 89 LEU A N 1
ATOM 700 C CA . LEU A 1 89 ? -6.108 0.491 7.229 1.00 94.44 89 LEU A CA 1
ATOM 701 C C . LEU A 1 89 ? -4.841 1.061 7.866 1.00 94.44 89 LEU A C 1
ATOM 703 O O . LEU A 1 89 ? -3.736 0.586 7.617 1.00 94.44 89 LEU A O 1
ATOM 707 N N . MET A 1 90 ? -5.003 2.057 8.724 1.00 92.62 90 MET A N 1
ATOM 708 C CA . MET A 1 90 ? -3.968 2.594 9.603 1.00 92.62 90 MET A CA 1
ATOM 709 C C . MET A 1 90 ? -4.449 2.462 11.043 1.00 92.62 90 MET A C 1
ATOM 711 O O . MET A 1 90 ? -5.636 2.666 11.312 1.00 92.62 90 MET A O 1
ATOM 715 N N . ARG A 1 91 ? -3.559 2.087 11.962 1.00 90.69 91 ARG A N 1
ATOM 716 C CA . ARG A 1 91 ? -3.929 1.985 13.370 1.00 90.69 91 ARG A CA 1
ATOM 717 C C . ARG A 1 91 ? -4.084 3.389 13.939 1.00 90.69 91 ARG A C 1
ATOM 719 O O . ARG A 1 91 ? -3.288 4.278 13.641 1.00 90.69 91 ARG A O 1
ATOM 726 N N . ILE A 1 92 ? -5.130 3.590 14.731 1.00 86.50 92 ILE A N 1
ATOM 727 C CA . ILE A 1 92 ? -5.364 4.863 15.420 1.00 86.50 92 ILE A CA 1
ATOM 728 C C . ILE A 1 92 ? -4.536 4.911 16.705 1.00 86.50 92 ILE A C 1
ATOM 730 O O . ILE A 1 92 ? -3.931 5.934 17.018 1.00 86.50 92 ILE A O 1
ATOM 734 N N . HIS A 1 93 ? -4.505 3.799 17.439 1.00 79.69 93 HIS A N 1
ATOM 735 C CA . HIS A 1 93 ? -3.829 3.705 18.723 1.00 79.69 93 HIS A CA 1
ATOM 736 C C . HIS A 1 93 ? -3.131 2.352 18.867 1.00 79.69 93 HIS A C 1
ATOM 738 O O . HIS A 1 93 ? -3.710 1.305 18.574 1.00 79.69 93 HIS A O 1
ATOM 744 N N . GLU A 1 94 ? -1.888 2.354 19.349 1.00 74.81 94 GLU A N 1
ATOM 745 C CA . GLU A 1 94 ? -1.084 1.130 19.467 1.00 74.81 94 GLU A CA 1
ATOM 746 C C . GLU A 1 94 ? -1.716 0.098 20.410 1.00 74.81 94 GLU A C 1
ATOM 748 O O . GLU A 1 94 ? -1.638 -1.104 20.151 1.00 74.81 94 GLU A O 1
ATOM 753 N N . THR A 1 95 ? -2.383 0.573 21.465 1.00 76.69 95 THR A N 1
ATOM 754 C CA . THR A 1 95 ? -2.938 -0.258 22.541 1.00 76.69 95 THR A CA 1
ATOM 755 C C . THR A 1 95 ? -4.331 -0.814 22.255 1.00 76.69 95 THR A C 1
ATOM 757 O O . THR A 1 95 ? -4.650 -1.890 22.750 1.00 76.69 95 THR A O 1
ATOM 760 N N . THR A 1 96 ? -5.166 -0.121 21.475 1.00 73.81 96 THR A N 1
ATOM 761 C CA . THR A 1 96 ? -6.581 -0.500 21.298 1.00 73.81 96 THR A CA 1
ATOM 762 C C . THR A 1 96 ? -6.814 -1.434 20.112 1.00 73.81 96 THR A C 1
ATOM 764 O O . THR A 1 96 ? -7.917 -1.946 19.958 1.00 73.81 96 THR A O 1
ATOM 767 N N . GLN A 1 97 ? -5.787 -1.687 19.283 1.00 79.56 97 GLN A N 1
ATOM 768 C CA . GLN A 1 97 ? -5.915 -2.444 18.023 1.00 79.56 97 GLN A CA 1
ATOM 769 C C . GLN A 1 97 ? -7.031 -1.893 17.117 1.00 79.56 97 GLN A C 1
ATOM 771 O O . GLN A 1 97 ? -7.616 -2.623 16.320 1.00 79.56 97 GLN A O 1
ATOM 776 N N . GLU A 1 98 ? -7.333 -0.600 17.237 1.00 87.81 98 GLU A N 1
ATOM 777 C CA . GLU A 1 98 ? -8.368 0.052 16.447 1.00 87.81 98 GLU A CA 1
ATOM 778 C C . GLU A 1 98 ? -7.790 0.515 15.119 1.00 87.81 98 GLU A C 1
ATOM 780 O O . GLU A 1 98 ? -6.785 1.235 15.060 1.00 87.81 98 GLU A O 1
ATOM 785 N N . TRP A 1 99 ? -8.455 0.109 14.043 1.00 92.19 99 TRP A N 1
ATOM 786 C CA . TRP A 1 99 ? -8.033 0.405 12.687 1.00 92.19 99 TRP A CA 1
ATOM 787 C C . TRP A 1 99 ? -9.000 1.347 12.011 1.00 92.19 99 TRP A C 1
ATOM 789 O O . TRP A 1 99 ? -10.216 1.260 12.183 1.00 92.19 99 TRP A O 1
ATOM 799 N N . LYS A 1 100 ? -8.446 2.209 11.168 1.00 92.00 100 LYS A N 1
ATOM 800 C CA . LYS A 1 100 ? -9.217 3.142 10.374 1.00 92.00 100 LYS A CA 1
ATOM 801 C C . LYS A 1 100 ? -8.834 3.090 8.921 1.00 92.00 100 LYS A C 1
ATOM 803 O O . LYS A 1 100 ? -7.653 3.022 8.589 1.00 92.00 100 LYS A O 1
ATOM 808 N N . GLU A 1 101 ? -9.837 3.181 8.061 1.00 93.19 101 GLU A N 1
ATOM 809 C CA . GLU A 1 101 ? -9.591 3.325 6.639 1.00 93.19 101 GLU A CA 1
ATOM 810 C C . GLU A 1 101 ? -8.995 4.696 6.314 1.00 93.19 101 GLU A C 1
ATOM 812 O O . GLU A 1 101 ? -9.499 5.736 6.741 1.00 93.19 101 GLU A O 1
ATOM 817 N N . ILE A 1 102 ? -7.894 4.688 5.568 1.00 91.31 102 ILE A N 1
ATOM 818 C CA . ILE A 1 102 ? -7.234 5.912 5.123 1.00 91.31 102 ILE A CA 1
ATOM 819 C C . ILE A 1 102 ? -7.906 6.475 3.866 1.00 91.31 102 ILE A C 1
ATOM 821 O O . ILE A 1 102 ? -8.437 5.741 3.031 1.00 91.31 102 ILE A O 1
ATOM 825 N N . ASN A 1 103 ? -7.840 7.796 3.702 1.00 90.44 103 ASN A N 1
ATOM 826 C CA . ASN A 1 103 ? -8.42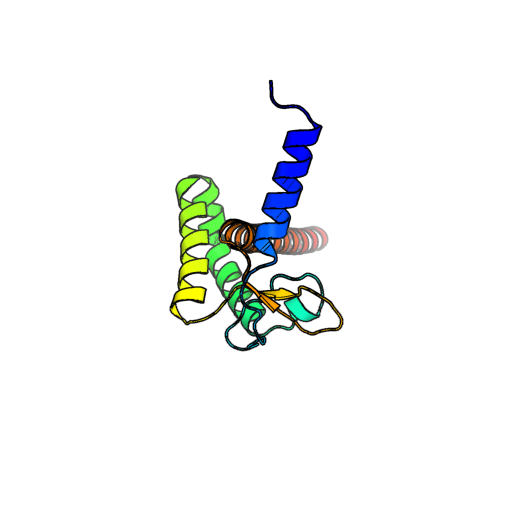4 8.481 2.551 1.00 90.44 103 ASN A CA 1
ATOM 827 C C . ASN A 1 103 ? -7.686 8.174 1.228 1.00 90.44 103 ASN A C 1
ATOM 829 O O . ASN A 1 103 ? -6.554 7.686 1.202 1.00 90.44 103 ASN A O 1
ATOM 833 N N . ASP A 1 104 ? -8.318 8.489 0.095 1.00 88.81 104 ASP A N 1
ATOM 834 C CA . ASP A 1 104 ? -7.797 8.194 -1.252 1.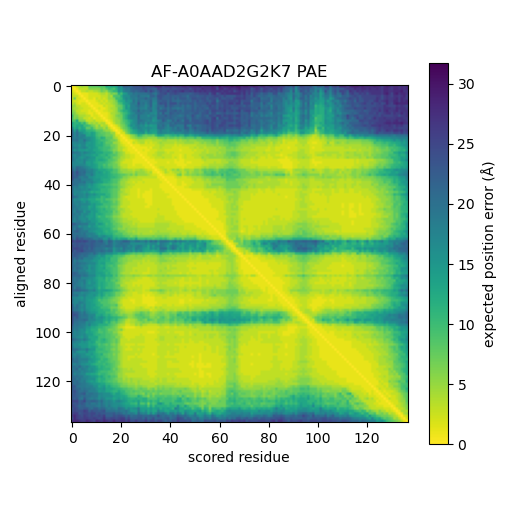00 88.81 104 ASP A CA 1
ATOM 835 C C . ASP A 1 104 ? -6.421 8.791 -1.531 1.00 88.81 104 ASP A C 1
ATOM 837 O O . ASP A 1 104 ? -5.624 8.205 -2.267 1.00 88.81 104 ASP A O 1
ATOM 841 N N . LYS A 1 105 ? -6.139 9.970 -0.968 1.00 89.38 105 LYS A N 1
ATOM 842 C CA . LYS A 1 105 ? -4.833 10.608 -1.117 1.00 89.38 105 LYS A CA 1
ATOM 843 C C . LYS A 1 105 ? -3.764 9.761 -0.428 1.00 89.38 105 LYS A C 1
ATOM 845 O O . LYS A 1 105 ? -2.773 9.409 -1.058 1.00 89.38 105 LYS A O 1
ATOM 850 N N . ALA A 1 106 ? -3.994 9.379 0.826 1.00 89.81 106 ALA A N 1
ATOM 851 C CA . ALA A 1 106 ? -3.077 8.540 1.586 1.00 89.81 106 ALA A CA 1
ATOM 852 C C . ALA A 1 106 ? -2.893 7.154 0.942 1.00 89.81 106 ALA A C 1
ATOM 854 O O . ALA A 1 106 ? -1.779 6.631 0.922 1.00 89.81 106 ALA A O 1
ATOM 855 N N . ARG A 1 107 ? -3.952 6.583 0.348 1.00 91.31 107 ARG A N 1
ATOM 856 C CA . ARG A 1 107 ? -3.872 5.330 -0.424 1.00 91.31 107 ARG A CA 1
ATOM 857 C C . ARG A 1 107 ? -2.932 5.462 -1.621 1.00 91.31 107 ARG A C 1
ATOM 859 O O . ARG A 1 107 ? -2.013 4.659 -1.775 1.00 91.31 107 ARG A O 1
ATOM 866 N N . ARG A 1 108 ? -3.116 6.506 -2.437 1.00 91.12 108 ARG A N 1
ATOM 867 C CA . ARG A 1 108 ? -2.244 6.796 -3.589 1.00 91.12 108 ARG A CA 1
ATOM 868 C C . ARG A 1 108 ? -0.800 7.035 -3.170 1.00 91.12 108 ARG A C 1
ATOM 870 O O . ARG A 1 108 ? 0.114 6.503 -3.803 1.00 91.12 108 ARG A O 1
ATOM 877 N N . ASP A 1 109 ? -0.602 7.786 -2.091 1.00 91.00 109 ASP A N 1
ATOM 878 C CA . ASP A 1 109 ? 0.720 8.048 -1.532 1.00 91.00 109 ASP A CA 1
ATOM 879 C C . ASP A 1 109 ? 1.385 6.726 -1.106 1.00 91.00 109 ASP A C 1
ATOM 881 O O . ASP A 1 109 ? 2.514 6.462 -1.516 1.00 91.00 109 ASP A O 1
ATOM 885 N N . LYS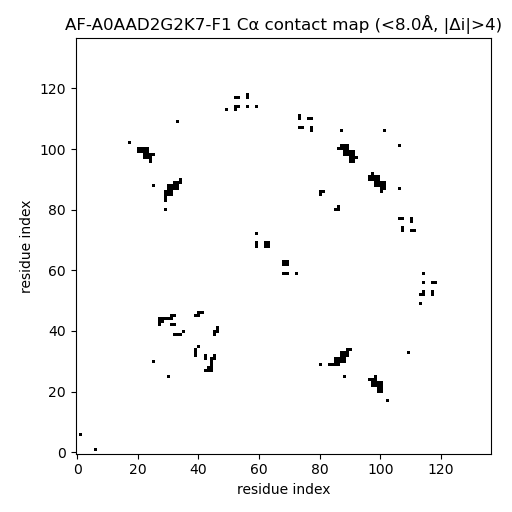 A 1 110 ? 0.678 5.844 -0.379 1.00 91.88 110 LYS A N 1
ATOM 886 C CA . LYS A 1 110 ? 1.183 4.522 0.043 1.00 91.88 110 LYS A CA 1
ATOM 887 C C . LYS A 1 110 ? 1.657 3.680 -1.142 1.00 91.88 110 LYS A C 1
ATOM 889 O O . LYS A 1 110 ? 2.790 3.202 -1.114 1.00 91.88 110 LYS A O 1
ATOM 894 N N . ILE A 1 111 ? 0.835 3.526 -2.180 1.00 93.69 111 ILE A N 1
ATOM 895 C CA . ILE A 1 111 ? 1.205 2.756 -3.379 1.00 93.69 111 ILE A CA 1
ATOM 896 C C . ILE A 1 111 ? 2.399 3.404 -4.097 1.00 93.69 111 ILE A C 1
ATOM 898 O O . ILE A 1 111 ? 3.360 2.717 -4.435 1.00 93.69 111 ILE A O 1
ATOM 902 N N . SER A 1 112 ? 2.402 4.731 -4.249 1.00 91.88 112 SER A N 1
ATOM 903 C CA . SER A 1 112 ? 3.520 5.468 -4.863 1.00 91.88 112 SER A CA 1
ATOM 904 C C . SER A 1 112 ? 4.832 5.300 -4.093 1.00 91.88 112 SER A C 1
ATOM 906 O O . SER A 1 112 ? 5.907 5.206 -4.686 1.00 91.88 112 SER A O 1
ATOM 908 N N . TYR A 1 113 ? 4.776 5.295 -2.758 1.00 91.94 113 TYR A N 1
ATOM 909 C CA . TYR A 1 113 ? 5.943 5.027 -1.921 1.00 91.94 113 TYR A CA 1
ATOM 910 C C . TYR A 1 113 ? 6.448 3.599 -2.106 1.00 91.94 113 TYR A C 1
ATOM 912 O O . TYR A 1 113 ? 7.654 3.432 -2.254 1.00 91.94 113 TYR A O 1
ATOM 920 N N . LEU A 1 114 ? 5.557 2.606 -2.160 1.00 93.19 114 LEU A N 1
ATOM 921 C CA . LEU A 1 114 ? 5.942 1.211 -2.387 1.00 93.19 114 LEU A CA 1
ATOM 922 C C . LEU A 1 114 ? 6.630 1.022 -3.745 1.00 93.19 114 LEU A C 1
ATOM 924 O O . LEU A 1 114 ? 7.710 0.445 -3.788 1.00 93.19 114 LEU A O 1
ATOM 928 N N . PHE A 1 115 ? 6.083 1.584 -4.829 1.00 92.62 115 PHE A N 1
ATOM 929 C CA . PHE A 1 115 ? 6.749 1.562 -6.139 1.00 92.62 115 PHE A CA 1
ATOM 930 C C . PHE A 1 115 ? 8.154 2.166 -6.080 1.00 92.62 115 PHE A C 1
ATOM 932 O O . PHE A 1 115 ? 9.111 1.574 -6.571 1.00 92.62 115 PHE A O 1
ATOM 939 N N . ARG A 1 116 ? 8.305 3.340 -5.452 1.00 90.88 116 ARG A N 1
ATOM 940 C CA . ARG A 1 116 ? 9.616 4.000 -5.330 1.00 90.88 116 ARG A CA 1
ATOM 941 C C . ARG A 1 116 ? 10.609 3.203 -4.487 1.00 90.88 116 ARG A C 1
ATOM 943 O O . ARG A 1 116 ? 11.797 3.215 -4.807 1.00 90.88 116 ARG A O 1
ATOM 950 N N . ASP A 1 117 ? 10.142 2.573 -3.414 1.00 92.56 117 ASP A N 1
ATOM 951 C CA . ASP A 1 117 ? 10.979 1.772 -2.524 1.00 92.56 117 ASP A CA 1
ATOM 952 C C . ASP A 1 117 ? 11.463 0.499 -3.225 1.00 92.56 117 ASP A C 1
ATOM 954 O O . ASP A 1 117 ? 12.662 0.235 -3.270 1.00 92.56 117 ASP A O 1
ATOM 958 N N . GLU A 1 118 ? 10.559 -0.230 -3.88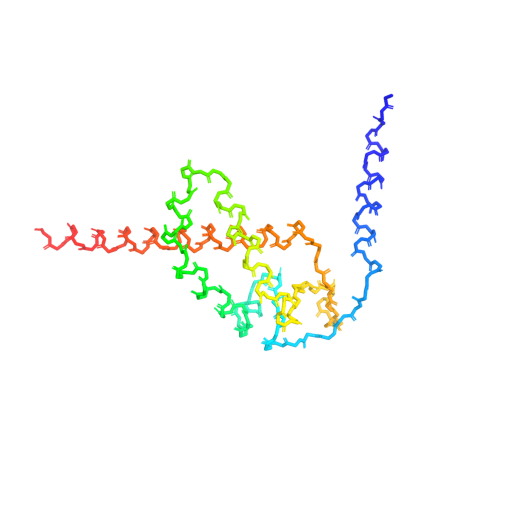0 1.00 93.50 118 GLU A N 1
ATOM 959 C CA . GLU A 1 118 ? 10.917 -1.440 -4.623 1.00 93.50 118 GLU A CA 1
ATOM 960 C C . GLU A 1 118 ? 11.794 -1.128 -5.848 1.00 93.50 118 GLU A C 1
ATOM 962 O O . GLU A 1 118 ? 12.781 -1.823 -6.077 1.00 93.50 118 GLU A O 1
ATOM 967 N N . ALA A 1 119 ? 11.548 -0.023 -6.564 1.00 90.75 119 ALA A N 1
ATOM 968 C CA . ALA A 1 119 ? 12.432 0.425 -7.644 1.00 90.75 119 ALA A CA 1
ATOM 969 C C . ALA A 1 119 ? 13.848 0.761 -7.137 1.00 90.75 119 ALA A C 1
ATOM 971 O O . ALA A 1 119 ? 14.844 0.522 -7.818 1.00 90.75 119 ALA A O 1
ATOM 972 N N . ARG A 1 120 ? 13.970 1.327 -5.927 1.00 91.00 120 ARG A N 1
ATOM 973 C CA . ARG A 1 120 ? 15.279 1.580 -5.304 1.00 91.00 120 ARG A CA 1
ATOM 974 C C . ARG A 1 120 ? 15.975 0.273 -4.929 1.00 91.00 120 ARG A C 1
ATOM 976 O O . ARG A 1 120 ? 17.174 0.157 -5.162 1.00 91.00 120 ARG A O 1
ATOM 983 N N . LYS A 1 121 ? 15.241 -0.694 -4.373 1.00 91.69 121 LYS A N 1
ATOM 984 C CA . LYS A 1 121 ? 15.784 -2.019 -4.039 1.00 91.69 121 LYS A CA 1
ATOM 985 C C . LYS A 1 121 ? 16.298 -2.737 -5.284 1.00 91.69 121 LYS A C 1
ATOM 987 O O . LYS A 1 121 ? 17.422 -3.221 -5.247 1.00 91.69 121 LYS A O 1
ATOM 992 N N . ALA A 1 122 ? 15.538 -2.727 -6.380 1.00 90.06 122 ALA A N 1
ATOM 993 C CA . ALA A 1 122 ? 15.948 -3.335 -7.647 1.00 90.06 122 ALA A CA 1
ATOM 994 C C . ALA A 1 122 ? 17.292 -2.776 -8.152 1.00 90.06 122 ALA A C 1
ATOM 996 O O . ALA A 1 122 ? 18.228 -3.538 -8.376 1.00 90.06 122 ALA A O 1
ATOM 997 N N . ARG A 1 123 ? 17.445 -1.445 -8.192 1.00 88.31 123 ARG A N 1
ATOM 998 C CA . ARG A 1 123 ? 18.708 -0.801 -8.603 1.00 88.31 123 ARG A CA 1
ATOM 999 C C . ARG A 1 123 ? 19.891 -1.130 -7.693 1.00 88.31 123 ARG A C 1
ATOM 1001 O O . ARG A 1 123 ? 21.011 -1.275 -8.169 1.00 88.31 123 ARG A O 1
ATOM 1008 N N . ASN A 1 124 ? 19.667 -1.236 -6.383 1.00 88.56 124 ASN A N 1
ATOM 1009 C CA . ASN A 1 124 ? 20.734 -1.596 -5.446 1.00 88.56 124 ASN A CA 1
ATOM 1010 C C . ASN A 1 124 ? 21.200 -3.042 -5.650 1.00 88.56 124 ASN A C 1
ATOM 1012 O O . ASN A 1 124 ? 22.386 -3.330 -5.498 1.00 88.56 124 ASN A O 1
ATOM 1016 N N . VAL A 1 125 ? 20.277 -3.943 -5.992 1.00 86.06 125 VAL A N 1
ATOM 1017 C CA . VAL A 1 125 ? 20.598 -5.337 -6.309 1.00 86.06 125 VAL A CA 1
ATOM 1018 C C . VAL A 1 125 ? 21.441 -5.396 -7.583 1.00 86.06 125 VAL A C 1
ATOM 1020 O O . VAL A 1 125 ? 22.520 -5.977 -7.554 1.00 86.06 125 VAL A O 1
ATOM 1023 N N . GLU A 1 126 ? 21.023 -4.715 -8.651 1.00 82.31 126 GLU A N 1
ATOM 1024 C CA . GLU A 1 126 ? 21.787 -4.618 -9.907 1.00 82.31 126 GLU A CA 1
ATOM 1025 C C . GLU A 1 126 ? 23.193 -4.045 -9.695 1.00 82.31 126 GLU A C 1
ATOM 1027 O O . GLU A 1 126 ? 24.175 -4.623 -10.157 1.00 82.31 126 GLU A O 1
ATOM 1032 N N . ALA A 1 127 ? 23.312 -2.954 -8.931 1.00 81.19 127 ALA A N 1
ATOM 1033 C CA . ALA A 1 127 ? 24.605 -2.364 -8.593 1.00 81.19 127 ALA A CA 1
ATOM 1034 C C . ALA A 1 127 ? 25.503 -3.332 -7.805 1.00 81.19 127 ALA A C 1
ATOM 1036 O O . ALA A 1 127 ? 26.714 -3.359 -8.015 1.00 81.19 127 ALA A O 1
ATOM 1037 N N . SER A 1 128 ? 24.918 -4.140 -6.915 1.00 84.12 128 SER A N 1
ATOM 1038 C CA . SER A 1 128 ? 25.667 -5.129 -6.133 1.00 84.12 128 SER A CA 1
ATOM 1039 C C . SER A 1 128 ? 26.188 -6.264 -7.014 1.00 84.12 128 SER A C 1
ATOM 1041 O O . SER A 1 128 ? 27.339 -6.667 -6.865 1.00 84.12 128 SER A O 1
ATOM 1043 N N . PHE A 1 129 ? 25.376 -6.746 -7.961 1.00 81.44 129 PHE A N 1
ATOM 1044 C CA . PHE A 1 129 ? 25.806 -7.752 -8.935 1.00 81.44 129 PHE A CA 1
ATOM 1045 C C . PHE A 1 129 ? 26.911 -7.217 -9.855 1.00 81.44 129 PHE A C 1
ATOM 1047 O O . PHE A 1 129 ? 27.954 -7.854 -9.978 1.00 81.44 129 PHE A O 1
ATOM 1054 N N . ALA A 1 130 ? 26.745 -6.012 -10.407 1.00 79.25 130 ALA A N 1
ATOM 1055 C CA . ALA A 1 130 ? 27.760 -5.381 -11.250 1.00 79.25 130 ALA A CA 1
ATOM 1056 C C . ALA A 1 130 ? 29.086 -5.140 -10.500 1.00 79.25 130 ALA A C 1
ATOM 1058 O O . ALA A 1 130 ? 30.166 -5.258 -11.076 1.00 79.25 130 ALA A O 1
ATOM 1059 N N . ALA A 1 131 ? 29.032 -4.814 -9.205 1.00 78.06 131 ALA A N 1
ATOM 1060 C CA . ALA A 1 131 ? 30.232 -4.665 -8.385 1.00 78.06 131 ALA A CA 1
ATOM 1061 C C . ALA A 1 131 ? 30.977 -5.997 -8.187 1.00 78.06 131 ALA A C 1
ATOM 1063 O O . ALA A 1 131 ? 32.205 -6.005 -8.207 1.00 78.06 131 ALA A O 1
ATOM 1064 N N . LEU A 1 132 ? 30.260 -7.116 -8.031 1.00 79.69 132 LEU A N 1
ATOM 1065 C CA . LEU A 1 132 ? 30.872 -8.444 -7.909 1.00 79.69 132 LEU A CA 1
ATOM 1066 C C . LEU A 1 132 ? 31.536 -8.899 -9.216 1.00 79.69 132 LEU A C 1
ATOM 1068 O O . LEU A 1 132 ? 32.626 -9.464 -9.172 1.00 79.69 132 LEU A O 1
ATOM 1072 N N . GLU A 1 133 ? 30.924 -8.616 -10.367 1.00 76.12 133 GLU A N 1
ATOM 1073 C CA . GLU A 1 133 ? 31.493 -8.959 -11.679 1.00 76.12 133 GLU A CA 1
ATOM 1074 C C . GLU A 1 133 ? 32.802 -8.208 -11.967 1.00 76.12 133 GLU A C 1
ATOM 1076 O O . GLU A 1 133 ? 33.735 -8.793 -12.508 1.00 76.12 133 GLU A O 1
ATOM 1081 N N . ASN A 1 134 ? 32.921 -6.945 -11.543 1.00 69.25 134 ASN A N 1
ATOM 1082 C CA . ASN A 1 134 ? 34.131 -6.138 -11.756 1.00 69.25 134 ASN A CA 1
ATOM 1083 C C . ASN A 1 134 ? 35.307 -6.491 -10.823 1.00 69.25 134 ASN A C 1
ATOM 1085 O O . ASN A 1 134 ? 36.427 -6.068 -11.084 1.00 69.25 134 ASN A O 1
ATOM 1089 N N . VAL A 1 135 ? 35.075 -7.233 -9.735 1.00 69.12 135 VAL A N 1
ATOM 1090 C CA . VAL A 1 135 ? 36.136 -7.704 -8.814 1.00 69.12 135 VAL A CA 1
ATOM 1091 C C . VAL A 1 135 ? 36.707 -9.059 -9.256 1.00 69.12 135 VAL A C 1
ATOM 1093 O O . VAL A 1 135 ? 37.777 -9.458 -8.804 1.00 69.12 135 VAL A O 1
ATOM 1096 N N . ALA A 1 136 ? 36.004 -9.771 -10.139 1.00 58.19 136 ALA A N 1
ATOM 1097 C CA . ALA A 1 136 ? 36.400 -11.083 -10.644 1.00 58.19 136 ALA A CA 1
ATOM 1098 C C . ALA A 1 136 ? 37.287 -11.033 -11.910 1.00 58.19 136 ALA A C 1
ATOM 1100 O O . ALA A 1 136 ? 37.583 -12.090 -12.472 1.00 58.19 136 ALA A O 1
ATOM 1101 N N . VAL A 1 137 ? 37.694 -9.835 -12.352 1.00 50.94 137 VAL A N 1
ATOM 1102 C CA . VAL A 1 137 ? 38.587 -9.574 -13.501 1.00 50.94 137 VAL A CA 1
ATOM 1103 C C . VAL A 1 137 ? 39.939 -9.086 -12.998 1.00 50.94 137 VAL A C 1
ATOM 1105 O O . VAL A 1 137 ? 40.962 -9.568 -13.532 1.00 50.94 137 VAL A O 1
#

Foldseek 3Di:
DQDPVNVVVVVVVVVCVQVPADWDQDDLVQEQELDDDDVNVPRPVSVVLLVVLLVCLVVCVVCVVPPVSNQVVLVVSVCVSVVSVYFYWYAPDPPPSIIDGDDPVSSSVSSVVSSVVSNVVVVVVVVVVVVVVVVVD

pLDDT: mean 83.94, std 11.58, range [50.94, 95.38]